Protein AF-A0A1T4W1S6-F1 (afdb_monomer)

Sequence (147 aa):
MEKFLGRIFGYGEGKFSELNTTLNERDRYEAALNEILRDFVSQLEKALNEFYGTKGTVSVFDWESKSKKRVPLIHIATDMDRWDTFAPNGKITLNVIFHFDSAEYIERIEAIYSESAINIVVGKYTCTSIEEFCYEVEKAVKDSLRL

Organism: NCBI:txid1121868

Foldseek 3Di:
DVVVVVVVPDPDPDPVVVVVVVVVVQQVVLVVLLVVVVVVQVVLQVLLCVVVVFDDWDWDQQLQVRDIDTDTQWHKDWPDNDSSQLGAQGKTKIWGWHHDPVDIDTFIKMWTHYPHDTWIGRPHDTDPDSVSVSVSVVVVVCVVVVD

Radius of gyration: 21.21 Å; Cα contacts (8 Å, |Δi|>4): 184; chains: 1; bounding box: 45×47×59 Å

Mean predicted aligned error: 9.76 Å

Nearest PDB structures (foldseek):
  3brn-assembly1_A  TM=5.726E-01  e=9.818E+00  Argas monolakensis
  3n1h-assembly1_A  TM=2.588E-01  e=5.378E+00  Solanum tuberosum
  4kop-assembly1_B  TM=2.621E-01  e=7.717E+00  Arabidopsis thaliana
  1l3a-assembly1_A  TM=2.658E-01  e=7.266E+00  Solanum tuberosum
  1l3a-assembly1_C  TM=2.562E-01  e=7.717E+00  Solanum tuberosum

pLDDT: mean 79.29, std 16.18, range [32.66, 96.12]

Secondary structure (DSSP, 8-state):
-HHHHTTT----SSHHHHHHHHHHHHHHHHHHHHHHHHHHHHHHHHHHHHHTT--SEEEEEETTTTEEEEEESEEEEESSS-STT--TT-EEEEEEEEE-SS-EEEEEEEEEEETTEEEEEETTEEESSHHHHHHHHHHHHHHHHT-

Solvent-accessible surface area (backbone atoms only — not comparable to full-atom values): 8561 Å² total; per-residue (Å²): 122,74,77,61,57,68,68,73,64,62,92,52,95,42,75,67,54,51,52,52,50,53,50,54,53,47,55,52,50,36,53,51,44,39,50,52,49,52,56,48,50,55,49,50,31,51,50,42,27,62,73,73,65,61,83,68,65,42,82,45,80,36,78,83,78,72,41,78,43,79,40,49,45,44,37,72,43,63,77,53,95,58,72,88,60,45,39,94,75,20,67,44,54,33,31,45,33,37,60,52,100,88,49,76,48,77,46,70,34,36,42,35,37,54,105,88,45,81,38,42,31,50,87,90,44,76,32,91,45,72,68,52,40,45,54,50,51,48,50,53,51,32,64,75,71,72,106

Structure (mmCIF, N/CA/C/O backbone):
data_AF-A0A1T4W1S6-F1
#
_entry.id   AF-A0A1T4W1S6-F1
#
loop_
_atom_site.group_PDB
_atom_site.id
_atom_site.type_symbol
_atom_site.label_atom_id
_atom_site.label_alt_id
_atom_site.label_comp_id
_atom_site.label_asym_id
_atom_site.label_entity_id
_atom_site.label_seq_id
_atom_site.pdbx_PDB_ins_code
_atom_site.Cartn_x
_atom_site.Cartn_y
_atom_site.Cartn_z
_atom_site.occupancy
_atom_site.B_iso_or_equiv
_atom_site.auth_seq_id
_atom_site.auth_comp_id
_atom_site.auth_asym_id
_atom_site.auth_atom_id
_atom_site.pdbx_PDB_model_num
ATOM 1 N N . MET A 1 1 ? 22.902 -33.052 -41.357 1.00 38.53 1 MET A N 1
ATOM 2 C CA . MET A 1 1 ? 21.784 -32.375 -40.664 1.00 38.53 1 MET A CA 1
ATOM 3 C C . MET A 1 1 ? 22.275 -31.254 -39.737 1.00 38.53 1 MET A C 1
ATOM 5 O O . MET A 1 1 ? 21.594 -30.249 -39.625 1.00 38.53 1 MET A O 1
ATOM 9 N N . GLU A 1 2 ? 23.496 -31.330 -39.190 1.00 35.81 2 GLU A N 1
ATOM 10 C CA . GLU A 1 2 ? 24.087 -30.276 -38.334 1.00 35.81 2 GLU A CA 1
ATOM 11 C C . GLU A 1 2 ? 24.484 -28.969 -39.058 1.00 35.81 2 GLU A C 1
ATOM 13 O O . GLU A 1 2 ? 24.530 -27.910 -38.444 1.00 35.81 2 GLU A O 1
ATOM 18 N N . LYS A 1 3 ? 24.701 -28.985 -40.382 1.00 37.44 3 LYS A N 1
ATOM 19 C CA . LYS A 1 3 ? 25.075 -27.776 -41.152 1.00 37.44 3 LYS A CA 1
ATOM 20 C C . LYS A 1 3 ? 23.915 -26.812 -41.452 1.00 37.44 3 LYS A C 1
ATOM 22 O O . LYS A 1 3 ? 24.165 -25.712 -41.934 1.00 37.44 3 LYS A O 1
ATOM 27 N N . PHE A 1 4 ? 22.664 -27.212 -41.208 1.00 37.00 4 PHE A N 1
ATOM 28 C CA . PHE A 1 4 ? 21.484 -26.391 -41.520 1.00 37.00 4 PHE A CA 1
ATOM 29 C C . PHE A 1 4 ? 21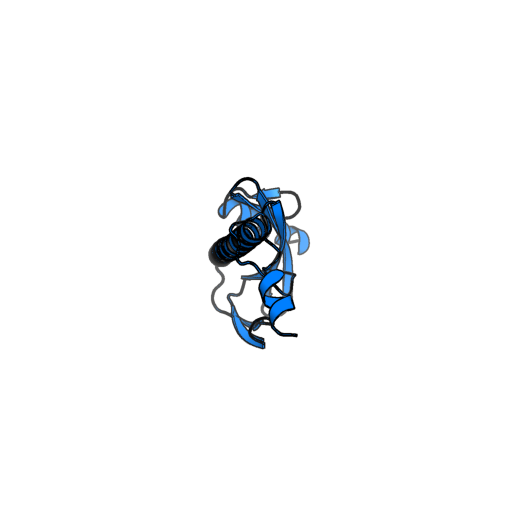.094 -25.471 -40.351 1.00 37.00 4 PHE A C 1
ATOM 31 O O . PHE A 1 4 ? 20.701 -24.331 -40.570 1.00 37.00 4 PHE A O 1
ATOM 38 N N . LEU A 1 5 ? 21.291 -25.920 -39.107 1.00 36.62 5 LEU A N 1
ATOM 39 C CA . LEU A 1 5 ? 20.968 -25.138 -37.907 1.00 36.62 5 LEU A CA 1
ATOM 40 C C . LEU A 1 5 ? 22.029 -24.074 -37.586 1.00 36.62 5 LEU A C 1
ATOM 42 O O . LEU A 1 5 ? 21.676 -22.963 -37.201 1.00 36.62 5 LEU A O 1
ATOM 46 N N . GLY A 1 6 ? 23.310 -24.347 -37.863 1.00 32.66 6 GLY A N 1
ATOM 47 C CA . GLY A 1 6 ? 24.394 -23.365 -37.698 1.00 32.66 6 GLY A CA 1
ATOM 48 C C . GLY A 1 6 ? 24.341 -22.169 -38.663 1.00 32.66 6 GLY A C 1
ATOM 49 O O . GLY A 1 6 ? 25.140 -21.250 -38.533 1.00 32.66 6 GLY A O 1
ATOM 50 N N . ARG A 1 7 ? 23.417 -22.171 -39.638 1.00 38.09 7 ARG A N 1
ATOM 51 C CA . ARG A 1 7 ? 23.246 -21.103 -40.640 1.00 38.09 7 ARG A CA 1
ATOM 52 C C . ARG A 1 7 ? 21.978 -20.261 -40.440 1.00 38.09 7 ARG A C 1
ATOM 54 O O . ARG A 1 7 ? 21.863 -19.219 -41.072 1.00 38.09 7 ARG A O 1
ATOM 61 N N . ILE A 1 8 ? 21.053 -20.700 -39.580 1.00 45.53 8 ILE A N 1
ATOM 62 C CA . ILE A 1 8 ? 19.827 -19.958 -39.224 1.00 45.53 8 ILE A CA 1
ATOM 63 C C . ILE A 1 8 ? 20.057 -19.111 -37.963 1.00 45.53 8 ILE A C 1
ATOM 65 O O . ILE A 1 8 ? 19.566 -17.992 -37.881 1.00 45.53 8 ILE A O 1
ATOM 69 N N . PHE A 1 9 ? 20.874 -19.596 -37.025 1.00 43.41 9 PHE A N 1
ATOM 70 C CA . PHE A 1 9 ? 21.245 -18.881 -35.800 1.00 43.41 9 PHE A CA 1
ATOM 71 C C . PHE A 1 9 ? 22.639 -18.269 -35.913 1.00 43.41 9 PHE A C 1
ATOM 73 O O . PHE A 1 9 ? 23.521 -18.516 -35.090 1.00 43.41 9 PHE A O 1
ATOM 80 N N . GLY A 1 10 ? 22.854 -17.473 -36.960 1.00 41.22 10 GLY A N 1
ATOM 81 C CA . GLY A 1 10 ? 23.947 -16.516 -36.920 1.00 41.22 10 GLY A CA 1
ATOM 82 C C . GLY A 1 10 ? 23.693 -15.586 -35.738 1.00 41.22 10 GLY A C 1
ATOM 83 O O . GLY A 1 10 ? 22.760 -14.789 -35.787 1.00 41.22 10 GLY A O 1
ATOM 84 N N . TYR A 1 11 ? 24.506 -15.696 -34.686 1.00 46.88 11 TYR A N 1
ATOM 85 C CA . TYR A 1 11 ? 24.716 -14.638 -33.696 1.00 46.88 11 TYR A CA 1
ATOM 86 C C . TYR A 1 11 ? 25.365 -13.442 -34.412 1.00 46.88 11 TYR A C 1
ATOM 88 O O . TYR A 1 11 ? 26.542 -13.146 -34.241 1.00 46.88 11 TYR A O 1
ATOM 96 N N . GLY A 1 12 ? 24.618 -12.836 -35.330 1.00 44.53 12 GLY A N 1
ATOM 97 C CA . GLY A 1 12 ? 24.970 -11.597 -35.987 1.00 44.53 12 GLY A CA 1
ATOM 98 C C . GLY A 1 12 ? 24.388 -10.461 -35.170 1.00 44.53 12 GLY A C 1
ATOM 99 O O . GLY A 1 12 ? 23.199 -10.479 -34.844 1.00 44.53 12 GLY A O 1
ATOM 100 N N . GLU A 1 13 ? 25.224 -9.478 -34.860 1.00 51.97 13 GLU A N 1
ATOM 101 C CA . GLU A 1 13 ? 24.775 -8.133 -34.516 1.00 51.97 13 GLU A CA 1
ATOM 102 C C . GLU A 1 13 ? 23.722 -7.706 -35.552 1.00 51.97 13 GLU A C 1
ATOM 104 O O . GLU A 1 13 ? 23.998 -7.592 -36.747 1.00 51.97 13 GLU A O 1
ATOM 109 N N . GLY A 1 14 ? 22.468 -7.600 -35.126 1.00 57.06 14 GLY A N 1
ATOM 110 C CA . GLY A 1 14 ? 21.343 -7.413 -36.029 1.00 57.06 14 GLY A CA 1
ATOM 111 C C . GLY A 1 14 ? 20.050 -7.16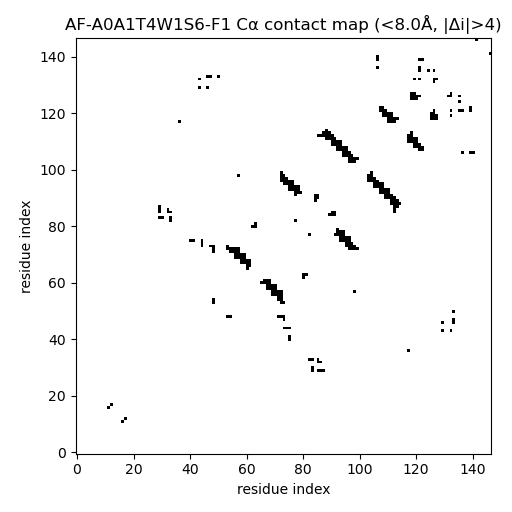6 -35.269 1.00 57.06 14 GLY A C 1
ATOM 112 O O . GLY A 1 14 ? 19.981 -7.374 -34.059 1.00 57.06 14 GLY A O 1
ATOM 113 N N . LYS A 1 15 ? 19.004 -6.764 -35.997 1.00 59.91 15 LYS A N 1
ATOM 114 C CA . LYS A 1 15 ? 17.709 -6.300 -35.459 1.00 59.91 15 LYS A CA 1
ATOM 115 C C . LYS A 1 15 ? 17.080 -7.213 -34.396 1.00 59.91 15 LYS A C 1
ATOM 117 O O . LYS A 1 15 ? 16.365 -6.734 -33.529 1.00 59.91 15 LYS A O 1
ATOM 122 N N . PHE A 1 16 ? 17.335 -8.524 -34.439 1.00 63.97 16 PHE A N 1
ATOM 123 C CA . PHE A 1 16 ? 16.863 -9.463 -33.414 1.00 63.97 16 PHE A CA 1
ATOM 124 C C . PHE A 1 16 ? 17.653 -9.361 -32.098 1.00 63.97 16 PHE A C 1
ATOM 126 O O . PHE A 1 16 ? 17.062 -9.410 -31.025 1.00 63.97 16 PHE A O 1
ATOM 133 N N . SER A 1 17 ? 18.975 -9.177 -32.170 1.00 65.00 17 SER A N 1
ATOM 134 C CA . SER A 1 17 ? 19.805 -8.892 -30.994 1.00 65.00 17 SER A CA 1
ATOM 135 C C . SER A 1 17 ? 19.436 -7.544 -30.376 1.00 65.00 17 SER A C 1
ATOM 137 O O . SER A 1 17 ? 19.374 -7.447 -29.158 1.00 65.00 17 SER A O 1
ATOM 139 N N . GLU A 1 18 ? 19.140 -6.530 -31.197 1.00 68.25 18 GLU A N 1
ATOM 140 C CA . GLU A 1 18 ? 18.644 -5.225 -30.732 1.00 68.25 18 GLU A CA 1
ATOM 141 C C . GLU A 1 18 ? 17.300 -5.368 -30.004 1.00 68.25 18 GLU A C 1
ATOM 143 O O . GLU A 1 18 ? 17.166 -4.900 -28.879 1.00 68.25 18 GLU A O 1
ATOM 148 N N . LEU A 1 19 ? 16.342 -6.106 -30.585 1.00 66.31 19 LEU A N 1
ATOM 149 C CA . LEU A 1 19 ? 15.061 -6.416 -29.937 1.00 66.31 19 LEU A CA 1
ATOM 150 C C . LEU A 1 19 ? 15.243 -7.151 -28.602 1.00 66.31 19 LEU A C 1
ATOM 152 O O . LEU A 1 19 ? 14.551 -6.841 -27.636 1.00 66.31 19 LEU A O 1
ATOM 156 N N . ASN A 1 20 ? 16.176 -8.103 -28.529 1.00 68.50 20 ASN A N 1
ATOM 157 C CA . ASN A 1 20 ? 16.453 -8.835 -27.296 1.00 68.50 20 ASN A CA 1
ATOM 158 C C . ASN A 1 20 ? 17.103 -7.939 -26.228 1.00 68.50 20 ASN A C 1
ATOM 160 O O . ASN A 1 20 ? 16.785 -8.057 -25.047 1.00 68.50 20 ASN A O 1
ATOM 164 N N . THR A 1 21 ? 17.987 -7.017 -26.618 1.00 71.81 21 THR A N 1
ATOM 165 C CA . THR A 1 21 ? 18.547 -6.011 -25.704 1.00 71.81 21 THR A CA 1
ATOM 166 C C . THR A 1 21 ? 17.450 -5.089 -25.176 1.00 71.81 21 THR A C 1
ATOM 168 O O . THR A 1 21 ? 17.334 -4.942 -23.963 1.00 71.81 21 THR A O 1
ATOM 171 N N . THR A 1 22 ? 16.582 -4.563 -26.047 1.00 71.06 22 THR A N 1
ATOM 172 C CA . THR A 1 22 ? 15.457 -3.702 -25.645 1.00 71.06 22 THR A CA 1
ATOM 173 C C . THR A 1 22 ? 14.470 -4.419 -24.720 1.00 71.06 22 THR A C 1
ATOM 175 O O . THR A 1 22 ? 13.988 -3.818 -23.763 1.00 71.06 22 THR A O 1
ATOM 178 N N . LEU A 1 23 ? 14.181 -5.704 -24.963 1.00 72.81 23 LEU A N 1
ATOM 179 C CA . LEU A 1 23 ? 13.351 -6.514 -24.062 1.00 72.81 23 LEU A CA 1
ATOM 180 C C . LEU A 1 23 ? 13.999 -6.657 -22.679 1.00 72.81 23 LEU A C 1
ATOM 182 O O . LEU A 1 23 ? 13.361 -6.358 -21.677 1.00 72.81 23 LEU A O 1
ATOM 186 N N . ASN A 1 24 ? 15.284 -7.018 -22.618 1.00 72.88 24 ASN A N 1
ATOM 187 C CA . ASN A 1 24 ? 15.999 -7.137 -21.344 1.00 72.88 24 ASN A CA 1
ATOM 188 C C . ASN A 1 24 ? 16.101 -5.799 -20.590 1.00 72.88 24 ASN A C 1
ATOM 190 O O . ASN A 1 24 ? 16.054 -5.775 -19.361 1.00 72.88 24 ASN A O 1
ATOM 194 N N . GLU A 1 25 ? 16.279 -4.684 -21.301 1.00 76.88 25 GLU A N 1
ATOM 195 C CA . GLU A 1 25 ? 16.293 -3.339 -20.712 1.00 76.88 25 GLU A CA 1
ATOM 196 C C . GLU A 1 25 ? 14.929 -2.967 -20.131 1.00 76.88 25 GLU A C 1
ATOM 198 O O . GLU A 1 25 ? 14.862 -2.433 -19.022 1.00 76.88 25 GLU A O 1
ATOM 203 N N . ARG A 1 26 ? 13.847 -3.304 -20.840 1.00 72.81 26 ARG A N 1
ATOM 204 C CA . ARG A 1 26 ? 12.478 -3.116 -20.360 1.00 72.81 26 ARG A CA 1
ATOM 205 C C . ARG A 1 26 ? 12.204 -3.944 -19.105 1.00 72.81 26 ARG A C 1
ATOM 207 O O . ARG A 1 26 ? 11.735 -3.375 -18.126 1.00 72.81 26 ARG A O 1
ATOM 214 N N . ASP A 1 27 ? 12.550 -5.229 -19.101 1.00 75.06 27 ASP A N 1
ATOM 215 C CA . ASP A 1 27 ? 12.330 -6.114 -17.948 1.00 75.06 27 ASP A CA 1
ATOM 216 C C . ASP A 1 27 ? 13.089 -5.617 -16.706 1.00 75.06 27 ASP A C 1
ATOM 218 O O . ASP A 1 27 ? 12.557 -5.602 -15.595 1.00 75.06 27 ASP A O 1
ATOM 222 N N . ARG A 1 28 ? 14.331 -5.143 -16.887 1.00 75.50 28 ARG A N 1
ATOM 223 C CA . ARG A 1 28 ? 15.118 -4.528 -15.803 1.00 75.50 28 ARG A CA 1
ATOM 224 C C . ARG A 1 28 ? 14.481 -3.243 -15.284 1.00 75.50 28 ARG A C 1
ATOM 226 O O . ARG A 1 28 ? 14.495 -3.005 -14.080 1.00 75.50 28 ARG A O 1
ATOM 233 N N . TYR A 1 29 ? 13.952 -2.415 -16.180 1.00 75.94 29 TYR A N 1
ATOM 234 C CA . TYR A 1 29 ? 13.281 -1.174 -15.808 1.00 75.94 29 TYR A CA 1
ATOM 235 C C . TYR A 1 29 ? 11.970 -1.438 -15.053 1.00 75.94 29 TYR A C 1
ATOM 237 O O . TYR A 1 29 ? 11.724 -0.808 -14.028 1.00 75.94 29 TYR A O 1
ATOM 245 N N . GLU A 1 30 ? 11.168 -2.410 -15.494 1.00 75.38 30 GLU A N 1
ATOM 246 C CA . GLU A 1 30 ? 9.945 -2.839 -14.800 1.00 75.38 30 GLU A CA 1
ATOM 247 C C . GLU A 1 30 ? 10.254 -3.408 -13.404 1.00 75.38 30 GLU A C 1
ATOM 249 O O . GLU A 1 30 ? 9.597 -3.043 -12.429 1.00 75.38 30 GLU A O 1
ATOM 254 N N . ALA A 1 31 ? 11.303 -4.229 -13.265 1.00 77.50 31 ALA A N 1
ATOM 255 C CA . ALA A 1 31 ? 11.749 -4.720 -11.959 1.00 77.50 31 ALA A CA 1
ATOM 256 C C . ALA A 1 31 ? 12.149 -3.574 -11.010 1.00 77.50 31 ALA A C 1
ATOM 258 O O . ALA A 1 31 ? 11.728 -3.562 -9.853 1.00 77.50 31 ALA A O 1
ATOM 259 N N . ALA A 1 32 ? 12.892 -2.581 -11.507 1.00 79.50 32 ALA A N 1
ATOM 260 C CA . ALA A 1 32 ? 13.286 -1.416 -10.715 1.00 79.50 32 ALA A CA 1
ATOM 261 C C . ALA A 1 32 ? 12.077 -0.560 -10.290 1.00 79.50 32 ALA A C 1
ATOM 263 O O . ALA A 1 32 ? 12.016 -0.095 -9.154 1.00 79.50 32 ALA A O 1
ATOM 264 N N . LEU A 1 33 ? 11.087 -0.376 -11.171 1.00 78.88 33 LEU A N 1
ATOM 265 C CA . LEU A 1 33 ? 9.847 0.330 -10.829 1.00 78.88 33 LEU A CA 1
ATOM 266 C C . LEU A 1 33 ? 9.043 -0.396 -9.747 1.00 78.88 33 LEU A C 1
ATOM 268 O O . LEU A 1 33 ? 8.505 0.255 -8.850 1.00 78.88 33 LEU A O 1
ATOM 272 N N . ASN A 1 34 ? 8.995 -1.727 -9.796 1.00 79.19 34 ASN A N 1
ATOM 273 C CA . ASN A 1 34 ? 8.347 -2.531 -8.763 1.00 79.19 34 ASN A CA 1
ATOM 274 C C . ASN A 1 34 ? 9.034 -2.389 -7.401 1.00 79.19 34 ASN A C 1
ATOM 276 O O . ASN A 1 34 ? 8.347 -2.284 -6.386 1.00 79.19 34 ASN A O 1
ATOM 280 N N . GLU A 1 35 ? 10.368 -2.354 -7.361 1.00 83.25 35 GLU A N 1
ATOM 281 C CA . GLU A 1 35 ? 11.117 -2.094 -6.124 1.00 83.25 35 GLU A CA 1
ATOM 282 C C . GLU A 1 35 ? 10.809 -0.699 -5.564 1.00 83.25 35 GLU A C 1
ATOM 284 O O . GLU A 1 35 ? 10.452 -0.579 -4.393 1.00 83.25 35 GLU A O 1
ATOM 289 N N . ILE A 1 36 ? 10.831 0.337 -6.411 1.00 84.00 36 ILE A N 1
ATOM 290 C CA . ILE A 1 36 ? 10.498 1.714 -6.007 1.00 84.00 36 ILE A CA 1
ATOM 291 C C . ILE A 1 36 ? 9.075 1.792 -5.442 1.00 84.00 36 ILE A C 1
ATOM 293 O O . ILE A 1 36 ? 8.849 2.428 -4.411 1.00 84.00 36 ILE A O 1
ATOM 297 N N . LEU A 1 37 ? 8.108 1.143 -6.094 1.00 84.00 37 LEU A N 1
ATOM 298 C CA . LEU A 1 37 ? 6.732 1.123 -5.613 1.00 84.00 37 LEU A CA 1
ATOM 299 C C . LEU A 1 37 ? 6.613 0.388 -4.271 1.00 84.00 37 LEU A C 1
ATOM 301 O O . LEU A 1 37 ? 5.927 0.887 -3.382 1.00 84.00 37 LEU A O 1
ATOM 305 N N . ARG A 1 38 ? 7.278 -0.760 -4.094 1.00 85.69 38 ARG A N 1
ATOM 306 C CA . ARG A 1 38 ? 7.275 -1.508 -2.822 1.00 85.69 38 ARG A CA 1
ATOM 307 C C . ARG A 1 38 ? 7.844 -0.670 -1.678 1.00 85.69 38 ARG A C 1
ATOM 309 O O . ARG A 1 38 ? 7.225 -0.594 -0.615 1.00 85.69 38 ARG A O 1
ATOM 316 N N . ASP A 1 39 ? 8.965 0.007 -1.911 1.00 88.06 39 ASP A N 1
ATOM 317 C CA . ASP A 1 39 ? 9.583 0.903 -0.929 1.00 88.06 39 ASP A CA 1
ATOM 318 C C . ASP A 1 39 ? 8.679 2.093 -0.598 1.00 88.06 39 ASP A C 1
ATOM 320 O O . ASP A 1 39 ? 8.563 2.499 0.562 1.00 88.06 39 ASP A O 1
ATOM 324 N N . PHE A 1 40 ? 8.008 2.652 -1.605 1.00 87.62 40 PHE A N 1
ATOM 325 C CA . PHE A 1 40 ? 7.064 3.744 -1.407 1.00 87.62 40 PHE A CA 1
ATOM 326 C C . PHE A 1 40 ? 5.831 3.293 -0.615 1.00 87.62 40 PHE A C 1
ATOM 328 O O . PHE A 1 40 ? 5.456 3.941 0.360 1.00 87.62 40 PHE A O 1
ATOM 335 N N . VAL A 1 41 ? 5.252 2.136 -0.945 1.00 90.25 41 VAL A N 1
ATOM 336 C CA . VAL A 1 41 ? 4.135 1.539 -0.198 1.00 90.25 41 VAL A CA 1
ATOM 337 C C . VAL A 1 41 ? 4.526 1.257 1.252 1.00 90.25 41 VAL A C 1
ATOM 339 O O . VAL A 1 41 ? 3.757 1.571 2.160 1.00 90.25 41 VAL A O 1
ATOM 342 N N . SER A 1 42 ? 5.741 0.758 1.499 1.00 91.25 42 SER A N 1
ATOM 343 C CA . SER A 1 42 ? 6.247 0.570 2.863 1.00 91.25 42 SER A CA 1
ATOM 344 C C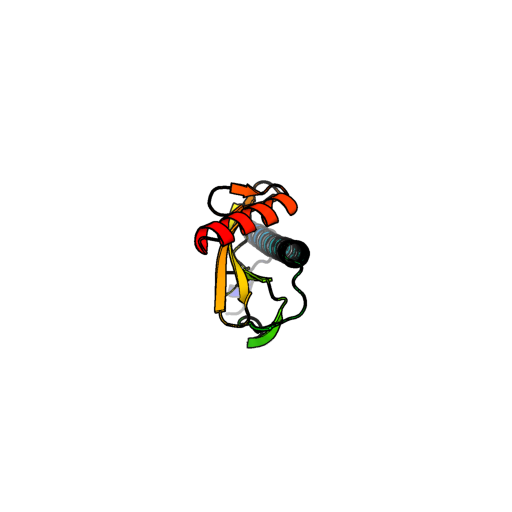 . SER A 1 42 ? 6.328 1.885 3.649 1.00 91.25 42 SER A C 1
ATOM 346 O O . SER A 1 42 ? 6.114 1.881 4.864 1.00 91.25 42 SER A O 1
ATOM 348 N N . GLN A 1 43 ? 6.640 3.007 2.993 1.00 91.75 43 GLN A N 1
ATOM 349 C CA . GLN A 1 43 ? 6.653 4.326 3.633 1.00 91.75 43 GLN A CA 1
ATOM 350 C C . GLN A 1 43 ? 5.238 4.816 3.951 1.00 91.75 43 GLN A C 1
ATOM 352 O O . GLN A 1 43 ? 5.007 5.305 5.056 1.00 91.75 43 GLN A O 1
ATOM 357 N N . LEU A 1 44 ? 4.293 4.638 3.022 1.00 92.94 44 LEU A N 1
ATOM 358 C CA . LEU A 1 44 ? 2.879 4.965 3.231 1.00 92.94 44 LEU A CA 1
ATOM 359 C C . LEU A 1 44 ? 2.284 4.168 4.397 1.00 92.94 44 LEU A C 1
ATOM 361 O O . LEU A 1 44 ? 1.622 4.733 5.263 1.00 92.94 44 LEU A O 1
ATOM 365 N N . GLU A 1 45 ? 2.565 2.866 4.454 1.00 94.62 45 GLU A N 1
ATOM 366 C CA . GLU A 1 45 ? 2.119 1.987 5.534 1.00 94.62 45 GLU A CA 1
ATOM 367 C C . GLU A 1 45 ? 2.652 2.452 6.891 1.00 94.62 45 GLU A C 1
ATOM 369 O O . GLU A 1 45 ? 1.893 2.594 7.855 1.00 94.62 45 GLU A O 1
ATOM 374 N N . LYS A 1 46 ? 3.954 2.741 6.971 1.00 94.75 46 LYS A N 1
ATOM 375 C CA . LYS A 1 46 ? 4.564 3.264 8.194 1.00 94.75 46 LYS A CA 1
ATOM 376 C C . LYS A 1 46 ? 3.904 4.578 8.622 1.00 94.75 46 LYS A C 1
ATOM 378 O O . LYS A 1 46 ? 3.527 4.707 9.785 1.00 94.75 46 LYS A O 1
ATOM 383 N N . ALA A 1 47 ? 3.729 5.512 7.689 1.00 93.94 47 ALA A N 1
ATOM 384 C CA . ALA A 1 47 ? 3.124 6.808 7.966 1.00 93.94 47 ALA A CA 1
ATOM 385 C C . ALA A 1 47 ? 1.666 6.693 8.431 1.00 93.94 47 ALA A C 1
ATOM 387 O O . ALA A 1 47 ? 1.281 7.387 9.367 1.00 93.94 47 ALA A O 1
ATOM 388 N N . LEU A 1 48 ? 0.871 5.785 7.853 1.00 96.00 48 LEU A N 1
ATOM 389 C CA . LEU A 1 48 ? -0.495 5.522 8.316 1.00 96.00 48 LEU A CA 1
ATOM 390 C C . LEU A 1 48 ? -0.514 4.993 9.750 1.00 96.00 48 LEU A C 1
ATOM 392 O O . LEU A 1 48 ? -1.289 5.474 10.572 1.00 96.00 48 LEU A O 1
ATOM 396 N N . ASN A 1 49 ? 0.341 4.024 10.080 1.00 95.94 49 ASN A N 1
ATOM 397 C CA . ASN A 1 49 ? 0.380 3.490 11.442 1.00 95.94 49 ASN A CA 1
ATOM 398 C C . ASN A 1 49 ? 0.822 4.555 12.461 1.00 95.94 49 ASN A C 1
ATOM 400 O O . ASN A 1 49 ? 0.264 4.626 13.556 1.00 95.94 49 ASN A O 1
ATOM 404 N N . GLU A 1 50 ? 1.772 5.420 12.094 1.00 96.12 50 GLU A N 1
ATOM 405 C CA . GLU A 1 50 ? 2.157 6.576 12.913 1.00 96.12 50 GLU A CA 1
ATOM 406 C C . GLU A 1 50 ? 0.999 7.576 13.066 1.00 96.12 50 GLU A C 1
ATOM 408 O O . GLU A 1 50 ? 0.706 7.995 14.186 1.00 96.12 50 GLU A O 1
ATOM 413 N N . PHE A 1 51 ? 0.300 7.896 11.973 1.00 95.00 51 PHE A N 1
ATOM 414 C CA . PHE A 1 51 ? -0.829 8.829 11.942 1.00 95.00 51 PHE A CA 1
ATOM 415 C C . PHE A 1 51 ? -1.997 8.370 12.827 1.00 95.00 51 PHE A C 1
ATOM 417 O O . PHE A 1 51 ? -2.517 9.149 13.623 1.00 95.00 51 PHE A O 1
ATOM 424 N N . TYR A 1 52 ? -2.370 7.090 12.754 1.00 92.88 52 TYR A N 1
ATOM 425 C CA . TYR A 1 52 ? -3.424 6.505 13.591 1.00 92.88 52 TYR A CA 1
ATOM 426 C C . TYR A 1 52 ? -2.946 6.097 1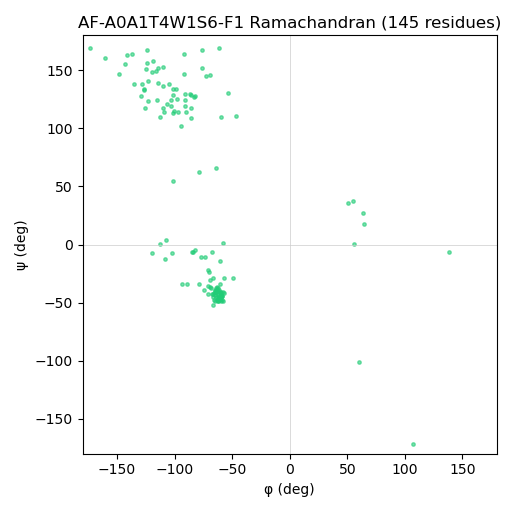4.995 1.00 92.88 52 TYR A C 1
ATOM 428 O O . TYR A 1 52 ? -3.749 5.649 15.816 1.00 92.88 52 TYR A O 1
ATOM 436 N N . GLY A 1 53 ? -1.648 6.217 15.289 1.00 92.75 53 GLY A N 1
ATOM 437 C CA . GLY A 1 53 ? -1.068 5.823 16.573 1.00 92.75 53 GLY A CA 1
ATOM 438 C C . GLY A 1 53 ? -1.180 4.324 16.875 1.00 92.75 53 GLY A C 1
ATOM 439 O O . GLY A 1 53 ? -1.219 3.932 18.048 1.00 92.75 53 GLY A O 1
ATOM 440 N N . THR A 1 54 ? -1.248 3.476 15.848 1.00 91.81 54 THR A N 1
ATOM 441 C CA . THR A 1 54 ? -1.376 2.025 16.012 1.00 91.81 54 THR A CA 1
ATOM 442 C C . THR A 1 54 ? -0.063 1.418 16.510 1.00 91.81 54 THR A C 1
ATOM 444 O O . THR A 1 54 ? 1.042 1.852 16.178 1.00 91.81 54 THR A O 1
ATOM 447 N N . LYS A 1 55 ? -0.167 0.386 17.354 1.00 88.44 55 LYS A N 1
ATOM 448 C CA . LYS A 1 55 ? 0.989 -0.349 17.883 1.00 88.44 55 LYS A CA 1
ATOM 449 C C . LYS A 1 55 ? 0.735 -1.845 17.819 1.00 88.44 55 LYS A C 1
ATOM 451 O O . LYS A 1 55 ? -0.332 -2.311 18.201 1.00 88.44 55 LYS A O 1
ATOM 456 N N . GLY A 1 56 ? 1.756 -2.596 17.419 1.00 89.75 56 GLY A N 1
ATOM 457 C CA . GLY A 1 56 ? 1.705 -4.054 17.348 1.00 89.75 56 GLY A CA 1
ATOM 458 C C . GLY A 1 56 ? 1.630 -4.576 15.919 1.00 89.75 56 GLY A C 1
ATOM 459 O O . GLY A 1 56 ? 1.840 -3.846 14.955 1.00 89.75 56 GLY A O 1
ATOM 460 N N . THR A 1 57 ? 1.401 -5.880 15.802 1.00 93.44 57 THR A N 1
ATOM 461 C CA . THR A 1 57 ? 1.340 -6.584 14.520 1.00 93.44 57 THR A CA 1
ATOM 462 C C . THR A 1 57 ? 0.274 -7.674 14.555 1.00 93.44 57 THR A C 1
ATOM 464 O O . THR A 1 57 ? -0.031 -8.227 15.618 1.00 93.44 57 THR A O 1
ATOM 467 N N . VAL A 1 58 ? -0.244 -8.029 13.386 1.00 93.00 58 VAL A N 1
ATOM 468 C CA . VAL A 1 58 ? -1.159 -9.151 13.155 1.00 93.00 58 VAL A CA 1
ATOM 469 C C . VAL A 1 58 ? -0.522 -10.151 12.199 1.00 93.00 58 VAL A C 1
ATOM 471 O O . VAL A 1 58 ? 0.429 -9.836 11.488 1.00 93.00 58 VAL A O 1
ATOM 474 N N . SER A 1 59 ? -0.994 -11.394 12.229 1.00 92.31 59 SER A N 1
ATOM 475 C CA . SER A 1 59 ? -0.489 -12.448 11.347 1.00 92.31 59 SER A CA 1
ATOM 476 C C . SER A 1 59 ? -1.410 -12.592 10.138 1.00 92.31 59 SER A C 1
ATOM 478 O O . SER A 1 59 ? -2.535 -13.056 10.302 1.00 92.31 59 SER A O 1
ATOM 480 N N . VAL A 1 60 ? -0.917 -12.271 8.943 1.00 89.00 60 VAL A N 1
ATOM 481 C CA . VAL A 1 60 ? -1.643 -12.430 7.671 1.00 89.00 60 VAL A CA 1
ATOM 482 C C . VAL A 1 60 ? -1.017 -13.542 6.832 1.00 89.00 60 VAL A C 1
ATOM 484 O O . VAL A 1 60 ? 0.169 -13.851 6.977 1.00 89.00 60 VAL A O 1
ATOM 487 N N . PHE A 1 61 ? -1.814 -14.184 5.977 1.00 84.19 61 PHE A N 1
ATOM 488 C CA . PHE A 1 61 ? -1.295 -15.160 5.022 1.00 84.19 61 PHE A CA 1
ATOM 489 C C . PHE A 1 61 ? -0.761 -14.439 3.787 1.00 84.19 61 PHE A C 1
ATOM 491 O O . PHE A 1 61 ? -1.459 -13.633 3.180 1.00 84.19 61 PHE A O 1
ATOM 498 N N . ASP A 1 62 ? 0.480 -14.734 3.432 1.00 82.44 62 ASP A N 1
ATOM 499 C CA . ASP A 1 62 ? 1.163 -14.167 2.285 1.00 82.44 62 ASP A CA 1
ATOM 500 C C . ASP A 1 62 ? 1.162 -15.171 1.137 1.00 82.44 62 ASP A C 1
ATOM 502 O O . ASP A 1 62 ? 1.787 -16.231 1.220 1.00 82.44 62 ASP A O 1
ATOM 506 N N . TRP A 1 63 ? 0.441 -14.845 0.067 1.00 74.00 63 TRP A N 1
ATOM 507 C CA . TRP A 1 63 ? 0.280 -15.739 -1.078 1.00 74.00 63 TRP A CA 1
ATOM 508 C C . TRP A 1 63 ? 1.571 -15.916 -1.882 1.00 74.00 63 TRP A C 1
ATOM 510 O O . TRP A 1 63 ? 1.808 -17.008 -2.400 1.00 74.00 63 TRP A O 1
ATOM 520 N N . GLU A 1 64 ? 2.432 -14.895 -1.919 1.00 72.44 64 GLU A N 1
ATOM 521 C CA . GLU A 1 64 ? 3.722 -14.933 -2.617 1.00 72.44 64 GLU A CA 1
ATOM 522 C C . GLU A 1 64 ? 4.678 -15.937 -1.952 1.00 72.44 64 GLU A C 1
ATOM 524 O O . GLU A 1 64 ? 5.169 -16.862 -2.603 1.00 72.44 64 GLU A O 1
ATOM 529 N N . SER A 1 65 ? 4.871 -15.835 -0.631 1.00 80.62 65 SER A N 1
ATOM 530 C CA . SER A 1 65 ? 5.718 -16.775 0.123 1.00 80.62 65 SER A CA 1
ATOM 531 C C . SER A 1 65 ? 5.010 -18.064 0.561 1.00 80.62 65 SER A C 1
ATOM 533 O O . SER A 1 65 ? 5.656 -18.961 1.110 1.00 80.62 65 SER A O 1
ATOM 535 N N . LYS A 1 66 ? 3.690 -18.175 0.348 1.00 83.06 66 LYS A N 1
ATOM 536 C CA . LYS A 1 66 ? 2.822 -19.257 0.859 1.00 83.06 66 LYS A CA 1
ATOM 537 C C . LYS A 1 66 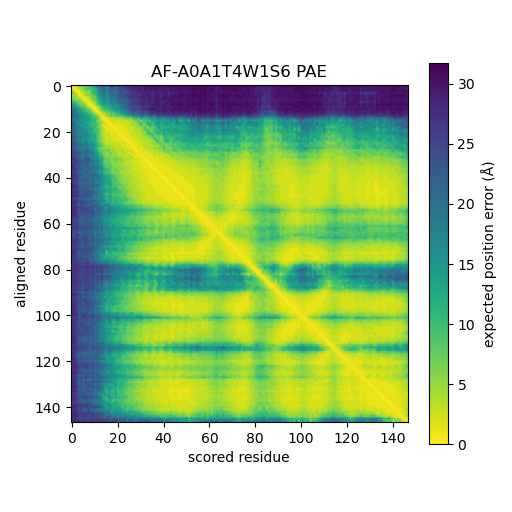? 2.987 -19.489 2.365 1.00 83.06 66 LYS A C 1
ATOM 539 O O . LYS A 1 66 ? 2.934 -20.626 2.841 1.00 83.06 66 LYS A O 1
ATOM 544 N N . SER A 1 67 ? 3.215 -18.418 3.119 1.00 90.25 67 SER A N 1
ATOM 545 C CA . SER A 1 67 ? 3.542 -18.480 4.543 1.00 90.25 67 SER A CA 1
ATOM 546 C C . SER A 1 67 ? 2.792 -17.414 5.339 1.00 90.25 67 SER A C 1
ATOM 548 O O . SER A 1 67 ? 2.220 -16.484 4.778 1.00 90.25 67 SER A O 1
ATOM 550 N N . LYS A 1 68 ? 2.740 -17.553 6.668 1.00 91.31 68 LYS A N 1
ATOM 551 C CA . LYS A 1 68 ? 2.196 -16.492 7.527 1.00 91.31 68 LYS A CA 1
ATOM 552 C C . LYS A 1 68 ? 3.280 -15.449 7.774 1.00 91.31 68 LYS A C 1
ATOM 554 O O . LYS A 1 68 ? 4.348 -15.801 8.271 1.00 91.31 68 LYS A O 1
ATOM 559 N N . LYS A 1 69 ? 2.970 -14.178 7.523 1.00 91.12 69 LYS A N 1
ATOM 560 C CA . LYS A 1 69 ? 3.834 -13.037 7.850 1.00 91.12 69 LYS A CA 1
ATOM 561 C C . LYS A 1 69 ? 3.188 -12.148 8.910 1.00 91.12 69 LYS A C 1
ATOM 563 O O . LYS A 1 69 ? 1.966 -12.104 9.042 1.00 91.12 69 LYS A O 1
ATOM 568 N N . ARG A 1 70 ? 4.020 -11.460 9.692 1.00 92.81 70 ARG A N 1
ATOM 569 C CA . ARG A 1 70 ? 3.574 -10.439 10.647 1.00 92.81 70 ARG A CA 1
ATOM 570 C C . ARG A 1 70 ? 3.576 -9.088 9.944 1.00 92.81 70 ARG A C 1
ATOM 572 O O . ARG A 1 70 ? 4.614 -8.695 9.426 1.00 92.81 70 ARG A O 1
ATOM 579 N N . VAL A 1 71 ? 2.441 -8.404 9.950 1.00 92.62 71 VAL A N 1
ATOM 580 C CA . VAL A 1 71 ? 2.263 -7.058 9.381 1.00 92.62 71 VAL A CA 1
ATOM 581 C C . VAL A 1 71 ? 1.731 -6.115 10.457 1.00 92.62 71 VAL A C 1
ATOM 583 O O . VAL A 1 71 ? 1.175 -6.597 11.450 1.00 92.62 71 VAL A O 1
ATOM 586 N N . PRO A 1 72 ? 1.930 -4.796 10.336 1.00 94.38 72 PRO A N 1
ATOM 587 C CA . PRO A 1 72 ? 1.289 -3.833 11.227 1.00 94.38 72 PRO A CA 1
ATOM 588 C C . PRO A 1 72 ? -0.245 -3.876 11.129 1.00 94.38 72 PRO A C 1
ATOM 590 O O . PRO A 1 72 ? -0.816 -4.543 10.269 1.00 94.38 72 PRO A O 1
ATOM 593 N N . LEU A 1 73 ? -0.920 -3.191 12.056 1.00 94.19 73 LEU A N 1
ATOM 594 C CA . LEU A 1 73 ? -2.388 -3.184 12.135 1.00 94.19 73 LEU A CA 1
ATOM 595 C C . LEU A 1 73 ? -3.050 -2.496 10.936 1.00 94.19 73 LEU A C 1
ATOM 597 O O . LEU A 1 73 ? -4.169 -2.853 10.582 1.00 94.19 73 LEU A O 1
ATOM 601 N N . ILE A 1 74 ? -2.364 -1.535 10.319 1.00 95.50 74 ILE A N 1
ATOM 602 C CA . ILE A 1 74 ? -2.746 -0.979 9.023 1.00 95.50 74 ILE A CA 1
ATOM 603 C C . ILE A 1 74 ? -1.712 -1.474 8.020 1.00 95.50 74 ILE A C 1
ATOM 605 O O . ILE A 1 74 ? -0.543 -1.124 8.149 1.00 95.50 74 ILE A O 1
ATOM 609 N N . HIS A 1 75 ? -2.117 -2.302 7.064 1.00 94.00 75 HIS A N 1
ATOM 610 C CA . HIS A 1 75 ? -1.229 -2.911 6.071 1.00 94.00 75 HIS A CA 1
ATOM 611 C C . HIS A 1 75 ? -1.694 -2.561 4.659 1.00 94.00 75 HIS A C 1
ATOM 613 O O . HIS A 1 75 ? -2.893 -2.551 4.395 1.00 94.00 75 HIS A O 1
ATOM 619 N N . ILE A 1 76 ? -0.766 -2.297 3.741 1.00 92.06 76 ILE A N 1
ATOM 620 C CA . ILE A 1 76 ? -1.084 -2.063 2.332 1.00 92.06 76 ILE A CA 1
ATOM 621 C C . ILE A 1 76 ? -0.652 -3.277 1.507 1.00 92.06 76 ILE A C 1
ATOM 623 O O . ILE A 1 76 ? 0.526 -3.632 1.461 1.00 92.06 76 ILE A O 1
ATOM 627 N N . ALA A 1 77 ? -1.609 -3.892 0.814 1.00 88.38 77 ALA A N 1
ATOM 628 C CA . ALA A 1 77 ? -1.375 -5.036 -0.065 1.00 88.38 77 ALA A CA 1
ATOM 629 C C . ALA A 1 77 ? -1.889 -4.762 -1.482 1.00 88.38 77 ALA A C 1
ATOM 631 O O . ALA A 1 77 ? -2.855 -4.026 -1.671 1.00 88.38 77 ALA A O 1
ATOM 632 N N . THR A 1 78 ? -1.278 -5.376 -2.493 1.00 82.12 78 THR A N 1
ATOM 633 C CA . THR A 1 78 ? -1.816 -5.355 -3.860 1.00 82.12 78 THR A CA 1
ATOM 634 C C . THR A 1 78 ? -3.090 -6.189 -3.939 1.00 82.12 78 THR A C 1
ATOM 636 O O . THR A 1 78 ? -3.216 -7.206 -3.258 1.00 82.12 78 THR A O 1
ATOM 639 N N . ASP A 1 79 ? -4.046 -5.777 -4.775 1.00 69.88 79 ASP A N 1
ATOM 640 C CA . ASP A 1 79 ? -5.208 -6.621 -5.112 1.00 69.88 79 ASP A CA 1
ATOM 641 C C . ASP A 1 79 ? -4.811 -7.823 -5.989 1.00 69.88 79 ASP A C 1
ATOM 643 O O . ASP A 1 79 ? -5.483 -8.853 -5.983 1.00 69.88 79 ASP A O 1
ATOM 647 N N . MET A 1 80 ? -3.685 -7.691 -6.695 1.00 65.06 80 MET A N 1
ATOM 648 C CA . MET A 1 80 ? -3.167 -8.685 -7.620 1.00 65.06 80 MET A CA 1
ATOM 649 C C . MET A 1 80 ? -2.203 -9.649 -6.932 1.00 65.06 80 MET A C 1
ATOM 651 O O . MET A 1 80 ? -1.404 -9.248 -6.083 1.00 65.06 80 MET A O 1
ATOM 655 N N . ASP A 1 81 ? -2.205 -10.902 -7.398 1.00 58.12 81 ASP A N 1
ATOM 656 C CA . ASP A 1 81 ? -1.290 -11.964 -6.955 1.00 58.1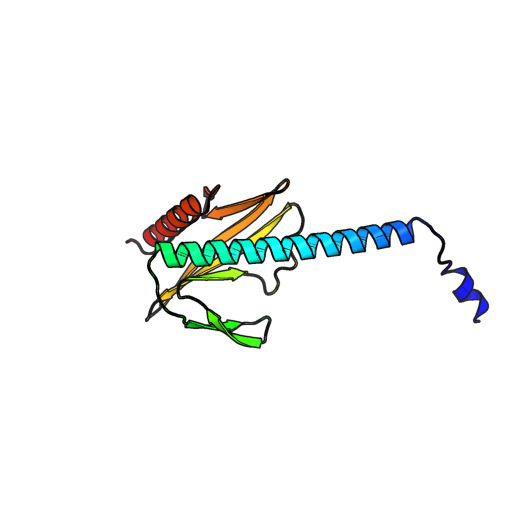2 81 ASP A CA 1
ATOM 657 C C . ASP A 1 81 ? 0.198 -11.635 -7.202 1.00 58.12 81 ASP A C 1
ATOM 659 O O . ASP A 1 81 ? 1.070 -12.324 -6.668 1.00 58.12 81 ASP A O 1
ATOM 663 N N . ARG A 1 82 ? 0.508 -10.617 -8.027 1.00 58.62 82 ARG A N 1
ATOM 664 C CA . ARG A 1 82 ? 1.872 -10.164 -8.344 1.00 58.62 82 ARG A CA 1
ATOM 665 C C . ARG A 1 82 ? 1.940 -8.660 -8.615 1.00 58.62 82 ARG A C 1
ATOM 667 O O . ARG A 1 82 ? 1.027 -8.092 -9.204 1.00 58.62 82 ARG A O 1
ATOM 674 N N . TRP A 1 83 ? 3.069 -8.053 -8.247 1.00 61.38 83 TRP A N 1
ATOM 675 C CA . TRP A 1 83 ? 3.403 -6.644 -8.511 1.00 61.38 83 TRP A CA 1
ATOM 676 C C . TRP A 1 83 ? 3.763 -6.377 -9.988 1.00 61.38 83 TRP A C 1
ATOM 678 O O . TRP A 1 83 ? 3.823 -5.226 -10.401 1.00 61.38 83 TRP A O 1
ATOM 688 N N . ASP A 1 84 ? 3.953 -7.437 -10.783 1.00 54.81 84 ASP A N 1
ATOM 689 C CA . ASP A 1 84 ? 4.548 -7.480 -12.131 1.00 54.81 84 ASP A CA 1
ATOM 690 C C . ASP A 1 84 ? 3.867 -6.612 -13.219 1.00 54.81 84 ASP A C 1
ATOM 692 O O . ASP A 1 84 ? 4.302 -6.620 -14.366 1.00 54.81 84 ASP A O 1
ATOM 696 N N . THR A 1 85 ? 2.807 -5.861 -12.909 1.00 55.62 85 THR A N 1
ATOM 697 C CA . THR A 1 85 ? 2.079 -5.006 -13.868 1.00 55.62 85 THR A CA 1
ATOM 698 C C . THR A 1 85 ? 2.305 -3.507 -13.685 1.00 55.62 85 THR A C 1
ATOM 700 O O . THR A 1 85 ? 1.706 -2.713 -14.417 1.00 55.62 85 THR A O 1
ATOM 703 N N . PHE A 1 86 ? 3.177 -3.087 -12.765 1.00 61.16 86 PHE A N 1
ATOM 704 C CA . PHE A 1 86 ? 3.564 -1.681 -12.625 1.00 61.16 86 PHE A CA 1
ATOM 705 C C . PHE A 1 86 ? 4.600 -1.272 -13.696 1.00 61.16 86 PHE A C 1
ATOM 707 O O . PHE A 1 86 ? 5.749 -0.942 -13.418 1.00 61.16 86 PHE A O 1
ATOM 714 N N . ALA A 1 87 ? 4.186 -1.346 -14.963 1.00 61.28 87 ALA A N 1
ATOM 715 C CA . ALA A 1 87 ? 4.941 -0.874 -16.123 1.00 61.28 87 ALA A CA 1
ATOM 716 C C . ALA A 1 87 ? 4.890 0.669 -16.231 1.00 61.28 87 ALA A C 1
ATOM 718 O O . ALA A 1 87 ? 4.055 1.302 -15.581 1.00 61.28 87 ALA A O 1
ATOM 719 N N . PRO A 1 88 ? 5.726 1.319 -17.064 1.00 61.78 88 PRO A N 1
ATOM 720 C CA . PRO A 1 88 ? 5.562 2.742 -17.367 1.00 61.78 88 PRO A CA 1
ATOM 721 C C . PRO A 1 88 ? 4.140 3.063 -17.877 1.00 61.78 88 PRO A C 1
ATOM 723 O O . PRO A 1 88 ? 3.644 2.399 -18.786 1.00 61.78 88 PRO A O 1
ATOM 726 N N . ASN A 1 89 ? 3.485 4.079 -17.296 1.00 62.75 89 ASN A N 1
ATOM 727 C CA . ASN A 1 89 ? 2.049 4.396 -17.452 1.00 62.75 89 ASN A CA 1
ATOM 728 C C . ASN A 1 89 ? 1.086 3.326 -16.907 1.00 62.75 89 ASN A C 1
ATOM 730 O O . ASN A 1 89 ? -0.095 3.291 -17.259 1.00 62.75 89 ASN A O 1
ATOM 734 N N . GLY A 1 90 ? 1.596 2.441 -16.055 1.00 70.25 90 GLY A N 1
ATOM 735 C CA . GLY A 1 90 ? 0.843 1.421 -15.355 1.00 70.25 90 GLY A CA 1
ATOM 736 C C . GLY A 1 90 ? 0.053 1.996 -14.186 1.00 70.25 90 GLY A C 1
ATOM 737 O O . GLY A 1 90 ? 0.414 2.999 -13.563 1.00 70.25 90 GLY A O 1
ATOM 738 N N . LYS A 1 91 ? -1.046 1.313 -13.891 1.00 80.50 91 LYS A N 1
ATOM 739 C CA . LYS A 1 91 ? -1.910 1.565 -12.747 1.00 80.50 91 LYS A CA 1
ATOM 740 C C . LYS A 1 91 ? -2.059 0.260 -11.986 1.00 80.50 91 LYS A C 1
ATOM 742 O O . LYS A 1 91 ? -2.317 -0.775 -12.599 1.00 80.50 91 LYS A O 1
ATOM 747 N N . ILE A 1 92 ? -1.927 0.321 -10.668 1.00 84.12 92 ILE A N 1
ATOM 748 C CA . ILE A 1 92 ? -2.148 -0.823 -9.787 1.00 84.12 92 ILE A CA 1
ATOM 749 C C . ILE A 1 92 ? -3.114 -0.441 -8.673 1.00 84.12 92 ILE A C 1
ATOM 751 O O . ILE A 1 92 ? -3.041 0.653 -8.109 1.00 84.12 92 ILE A O 1
ATOM 755 N N . THR A 1 93 ? -4.036 -1.348 -8.375 1.00 88.00 93 THR A N 1
ATOM 756 C CA . THR A 1 93 ? -4.948 -1.212 -7.244 1.00 88.00 93 THR A CA 1
ATOM 757 C C . THR A 1 93 ? -4.288 -1.779 -5.995 1.00 88.00 93 THR A C 1
ATOM 759 O O . THR A 1 93 ? -3.783 -2.906 -5.988 1.00 88.00 93 THR A O 1
ATOM 762 N N . LEU A 1 94 ? -4.303 -0.982 -4.931 1.00 90.56 94 LEU A N 1
ATOM 763 C CA . LEU A 1 94 ? -3.828 -1.364 -3.611 1.00 90.56 94 LEU A CA 1
ATOM 764 C C . LEU A 1 94 ? -5.006 -1.349 -2.634 1.00 90.56 94 LEU A C 1
ATOM 766 O O . LEU A 1 94 ? -5.947 -0.567 -2.763 1.00 90.56 94 LEU A O 1
ATOM 770 N N . ASN A 1 95 ? -4.931 -2.216 -1.639 1.00 91.88 95 ASN A N 1
ATOM 771 C CA . ASN A 1 95 ? -5.869 -2.325 -0.540 1.00 91.88 95 ASN A CA 1
ATOM 772 C C . ASN A 1 95 ? -5.164 -1.843 0.728 1.00 91.88 95 ASN A C 1
ATOM 774 O O . ASN A 1 95 ? -4.179 -2.453 1.144 1.00 91.88 95 ASN A O 1
ATOM 778 N N . VAL A 1 96 ? -5.669 -0.777 1.344 1.00 94.31 96 VAL A N 1
ATOM 779 C CA . VAL A 1 96 ? -5.301 -0.386 2.707 1.00 94.31 96 VAL A CA 1
ATOM 780 C C . VAL A 1 96 ? -6.204 -1.165 3.656 1.00 94.31 96 VAL A C 1
ATOM 782 O O . VAL A 1 96 ? -7.412 -0.937 3.718 1.00 94.31 96 VAL A O 1
ATOM 785 N N . ILE A 1 97 ? -5.621 -2.124 4.358 1.00 94.38 97 ILE A N 1
ATOM 786 C CA . ILE A 1 97 ? -6.315 -3.080 5.212 1.00 94.38 97 ILE A CA 1
ATOM 787 C C . ILE A 1 97 ? -6.123 -2.653 6.664 1.00 94.38 97 ILE A C 1
ATOM 789 O O . ILE A 1 97 ? -5.000 -2.593 7.164 1.00 94.38 97 ILE A O 1
ATOM 793 N N . PHE A 1 98 ? -7.229 -2.376 7.342 1.00 94.19 98 PHE A N 1
ATOM 794 C CA . PHE A 1 98 ? -7.288 -2.057 8.760 1.00 94.19 98 PHE A CA 1
ATOM 795 C C . PHE A 1 98 ? -7.726 -3.301 9.523 1.00 94.19 98 PHE A C 1
ATOM 797 O O . PHE A 1 98 ? -8.859 -3.766 9.373 1.00 94.19 98 PHE A O 1
ATOM 804 N N . HIS A 1 99 ? -6.838 -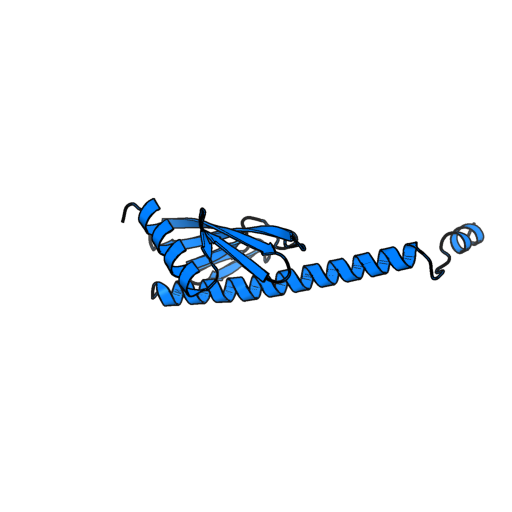3.824 10.360 1.00 93.06 99 HIS A N 1
ATOM 805 C CA . HIS A 1 99 ? -7.119 -4.955 11.232 1.00 93.06 99 HIS A CA 1
ATOM 806 C C . HIS A 1 99 ? -7.560 -4.450 12.608 1.00 93.06 99 HIS A C 1
ATOM 808 O O . HIS A 1 99 ? -6.737 -4.035 13.426 1.00 93.06 99 HIS A O 1
ATOM 814 N N . PHE A 1 100 ? -8.866 -4.494 12.866 1.00 87.00 100 PHE A N 1
ATOM 815 C CA . PHE A 1 100 ? -9.437 -4.265 14.190 1.00 87.00 100 PHE A CA 1
ATOM 816 C C . PHE A 1 100 ? -9.579 -5.592 14.943 1.00 87.00 100 PHE A C 1
ATOM 818 O O . PHE A 1 100 ? -9.587 -6.666 14.344 1.00 87.00 100 PHE A O 1
ATOM 825 N N . ASP A 1 101 ? -9.764 -5.527 16.262 1.00 84.62 101 ASP A N 1
ATOM 826 C CA . ASP A 1 101 ? -9.880 -6.724 17.109 1.00 84.62 101 ASP A CA 1
ATOM 827 C C . ASP A 1 101 ? -11.017 -7.673 16.682 1.00 84.62 101 ASP A C 1
ATOM 829 O O . ASP A 1 101 ? -10.941 -8.881 16.910 1.00 84.62 101 ASP A O 1
ATOM 833 N N . SER A 1 102 ? -12.081 -7.137 16.077 1.00 83.50 102 SER A N 1
ATOM 834 C CA . SER A 1 102 ? -13.299 -7.877 15.728 1.00 83.50 102 SER A CA 1
ATOM 835 C C . SER A 1 102 ? -13.636 -7.900 14.236 1.00 83.50 102 SER A C 1
ATOM 837 O O . SER A 1 102 ? -14.577 -8.596 13.849 1.00 83.50 102 SER A O 1
ATOM 839 N N . ALA A 1 103 ? -12.920 -7.147 13.400 1.00 85.50 103 ALA A N 1
ATOM 840 C CA . ALA A 1 103 ? -13.253 -6.980 11.989 1.00 85.50 103 ALA A CA 1
ATOM 841 C C . ALA A 1 103 ? -12.055 -6.494 11.167 1.00 85.50 103 ALA A C 1
ATOM 843 O O . ALA A 1 103 ? -11.122 -5.891 11.692 1.00 85.50 103 ALA A O 1
ATOM 844 N N . GLU A 1 104 ? -12.135 -6.696 9.855 1.00 90.12 104 GLU A N 1
ATOM 845 C CA . GLU A 1 104 ? -11.243 -6.063 8.888 1.00 90.12 104 GLU A CA 1
ATOM 846 C C . GLU A 1 104 ? -12.026 -5.036 8.072 1.00 90.12 104 GLU A C 1
ATOM 848 O O . GLU A 1 104 ? -13.149 -5.304 7.633 1.00 90.12 104 GLU A O 1
ATOM 853 N N . TYR A 1 105 ? -11.430 -3.865 7.870 1.00 90.88 105 TYR A N 1
ATOM 854 C CA . TYR A 1 105 ? -11.912 -2.870 6.917 1.00 90.88 105 TYR A CA 1
ATOM 855 C C . TYR A 1 105 ? -10.886 -2.715 5.799 1.00 90.88 105 TYR A C 1
ATOM 857 O O . TYR A 1 105 ? -9.685 -2.705 6.057 1.00 90.88 105 TYR A O 1
ATOM 865 N N . ILE A 1 106 ? -11.356 -2.603 4.559 1.00 92.31 106 ILE A N 1
ATOM 866 C CA . ILE A 1 106 ? -10.493 -2.505 3.383 1.00 92.31 106 ILE A CA 1
ATOM 867 C C . ILE A 1 106 ? -10.877 -1.256 2.600 1.00 92.31 106 ILE A C 1
ATOM 869 O O . ILE A 1 106 ? -11.989 -1.177 2.078 1.00 92.31 106 ILE A O 1
ATOM 873 N N . GLU A 1 107 ? -9.935 -0.324 2.484 1.00 92.94 107 GLU A N 1
ATOM 874 C CA . GLU A 1 107 ? -10.033 0.833 1.596 1.00 92.94 107 GLU A CA 1
ATOM 875 C C . GLU A 1 107 ? -9.260 0.567 0.305 1.00 92.94 107 GLU A C 1
ATOM 877 O O . GLU A 1 107 ? -8.118 0.104 0.345 1.00 92.94 107 GLU A O 1
ATOM 882 N N . ARG A 1 108 ? -9.860 0.875 -0.848 1.00 92.00 108 ARG A N 1
ATOM 883 C CA . ARG A 1 108 ? -9.205 0.688 -2.148 1.00 92.00 108 ARG A CA 1
ATOM 884 C C . ARG A 1 108 ? -8.607 1.998 -2.627 1.00 92.00 108 ARG A C 1
ATOM 886 O O . ARG A 1 108 ? -9.312 2.987 -2.799 1.00 92.00 108 ARG A O 1
ATOM 893 N N . ILE A 1 109 ? -7.316 1.962 -2.920 1.00 91.25 109 ILE A N 1
ATOM 894 C CA . ILE A 1 109 ? -6.564 3.085 -3.475 1.00 91.25 109 ILE A CA 1
ATOM 895 C C . ILE A 1 109 ? -5.895 2.655 -4.780 1.00 91.25 109 ILE A C 1
ATOM 897 O O . ILE A 1 109 ? -5.813 1.468 -5.109 1.00 91.25 109 ILE A O 1
ATOM 901 N N . GLU A 1 110 ? -5.386 3.619 -5.531 1.00 91.00 110 GLU A N 1
ATOM 902 C CA . GLU A 1 110 ? -4.704 3.358 -6.794 1.00 91.00 110 GLU A CA 1
ATOM 903 C C . GLU A 1 110 ? -3.330 4.016 -6.780 1.00 91.00 110 GLU A C 1
ATOM 905 O O . GLU A 1 110 ? -3.205 5.186 -6.428 1.00 91.00 110 GLU A O 1
ATOM 910 N N . ALA A 1 111 ? -2.299 3.278 -7.180 1.00 87.69 111 ALA A N 1
ATOM 911 C CA . ALA A 1 111 ? -1.000 3.852 -7.496 1.00 87.69 111 ALA A CA 1
ATOM 912 C C . ALA A 1 111 ? -0.870 3.960 -9.018 1.00 87.69 111 ALA A C 1
ATOM 914 O O . ALA A 1 111 ? -1.114 2.995 -9.748 1.00 87.69 111 ALA A O 1
ATOM 915 N N . ILE A 1 112 ? -0.504 5.146 -9.495 1.00 85.25 112 ILE A N 1
ATOM 916 C CA . ILE A 1 112 ? -0.368 5.470 -10.916 1.00 85.25 112 ILE A CA 1
ATOM 917 C C . ILE A 1 112 ? 1.056 5.959 -11.151 1.00 85.25 112 ILE A C 1
ATOM 919 O O . ILE A 1 112 ? 1.480 6.938 -10.536 1.00 85.25 112 ILE A O 1
ATOM 923 N N . TYR A 1 113 ? 1.784 5.311 -12.058 1.00 75.75 113 TYR A N 1
ATOM 924 C CA . TYR A 1 113 ? 3.074 5.821 -12.511 1.00 75.75 113 TYR A CA 1
ATOM 925 C C . TYR A 1 113 ? 2.875 6.735 -13.719 1.00 75.75 113 TYR A C 1
ATOM 927 O O . TYR A 1 113 ? 2.475 6.270 -14.785 1.00 75.75 113 TYR A O 1
ATOM 935 N N . SER A 1 114 ? 3.171 8.025 -13.578 1.00 69.62 114 SER A N 1
ATOM 936 C CA . SER A 1 114 ? 3.089 8.995 -14.674 1.00 69.62 114 SER A CA 1
ATOM 937 C C . SER A 1 114 ? 4.384 9.784 -14.788 1.00 69.62 114 SER A C 1
ATOM 939 O O . SER A 1 114 ? 4.830 10.367 -13.802 1.00 69.62 114 SER A O 1
ATOM 941 N N . GLU A 1 115 ? 4.956 9.832 -15.993 1.00 61.03 115 GLU A N 1
ATOM 942 C CA . GLU A 1 115 ? 6.018 10.766 -16.417 1.00 61.03 115 GLU A CA 1
ATOM 943 C C . GLU A 1 115 ? 7.315 10.815 -15.578 1.00 61.03 115 GLU A C 1
ATOM 945 O O . GLU A 1 115 ? 8.193 11.597 -15.924 1.00 61.03 115 GLU A O 1
ATOM 950 N N . SER A 1 116 ? 7.448 10.014 -14.510 1.00 68.12 116 SER A N 1
ATOM 951 C CA . SER A 1 116 ? 8.601 9.798 -13.598 1.00 68.12 116 SER A CA 1
ATOM 952 C C . SER A 1 116 ? 8.200 9.692 -12.118 1.00 68.12 116 SER A C 1
ATOM 954 O O . SER A 1 116 ? 9.051 9.368 -11.290 1.00 68.12 116 SER A O 1
ATOM 956 N N . ALA A 1 117 ? 6.932 9.925 -11.769 1.00 72.94 117 ALA A N 1
ATOM 957 C CA . ALA A 1 117 ? 6.451 9.918 -10.389 1.00 72.94 117 ALA A CA 1
ATOM 958 C C . ALA A 1 117 ? 5.364 8.861 -10.155 1.00 72.94 117 ALA A C 1
ATOM 960 O O . ALA A 1 117 ? 4.559 8.564 -11.041 1.00 72.94 117 ALA A O 1
ATOM 961 N N . ILE A 1 118 ? 5.331 8.322 -8.934 1.00 80.75 118 ILE A N 1
ATOM 962 C CA . ILE A 1 118 ? 4.217 7.514 -8.433 1.00 80.75 118 ILE A CA 1
ATOM 963 C C . ILE A 1 118 ? 3.241 8.460 -7.742 1.00 80.75 118 ILE A C 1
ATOM 965 O O . ILE A 1 118 ? 3.591 9.105 -6.757 1.00 80.75 118 ILE A O 1
ATOM 969 N N . ASN A 1 119 ? 2.018 8.519 -8.252 1.00 84.62 119 ASN A N 1
ATOM 970 C CA . ASN A 1 119 ? 0.916 9.254 -7.651 1.00 84.62 119 ASN A CA 1
ATOM 971 C C . ASN A 1 119 ? -0.045 8.274 -6.985 1.00 84.62 119 ASN A C 1
ATOM 973 O O . ASN A 1 119 ? -0.355 7.228 -7.560 1.00 84.62 119 ASN A O 1
ATOM 977 N N . ILE A 1 120 ? -0.536 8.624 -5.798 1.00 89.94 120 ILE A N 1
ATOM 978 C CA . ILE A 1 120 ? -1.563 7.844 -5.105 1.00 89.94 120 ILE A CA 1
ATOM 979 C C . ILE A 1 120 ? -2.907 8.525 -5.289 1.00 89.94 120 ILE A C 1
ATOM 981 O O . ILE A 1 120 ? -3.024 9.734 -5.114 1.00 89.94 120 ILE A O 1
ATOM 985 N N . VAL A 1 121 ? -3.923 7.744 -5.630 1.00 90.06 121 VAL A N 1
ATOM 986 C CA . VAL A 1 121 ? -5.302 8.200 -5.751 1.00 90.06 121 VAL A CA 1
ATOM 987 C C . VAL A 1 121 ? -6.151 7.499 -4.700 1.00 90.06 121 VAL A C 1
ATOM 989 O O . VAL A 1 121 ? -6.204 6.269 -4.652 1.00 90.06 121 VAL A O 1
ATOM 992 N N . VAL A 1 122 ? -6.835 8.291 -3.877 1.00 91.19 122 VAL A N 1
ATOM 993 C CA . VAL A 1 122 ? -7.814 7.836 -2.884 1.00 91.19 122 VAL A CA 1
ATOM 994 C C . VAL A 1 122 ? -9.190 8.326 -3.333 1.00 91.19 122 VAL A C 1
ATOM 996 O O . VAL A 1 122 ? -9.468 9.528 -3.370 1.00 91.19 122 VAL A O 1
ATOM 999 N N . GLY A 1 123 ? -10.054 7.406 -3.765 1.00 86.94 123 GLY A N 1
ATOM 1000 C CA . GLY A 1 123 ? -11.339 7.751 -4.376 1.00 86.94 123 GLY A CA 1
ATOM 1001 C C . GLY A 1 123 ? -11.180 8.595 -5.650 1.00 86.94 123 GLY A C 1
ATOM 1002 O O . GLY A 1 123 ? -10.912 8.065 -6.724 1.00 86.94 123 GLY A O 1
ATOM 1003 N N . LYS A 1 124 ? -11.389 9.914 -5.545 1.00 86.94 124 LYS A N 1
ATOM 1004 C CA . LYS A 1 124 ? -11.229 10.880 -6.656 1.00 86.94 124 LYS A CA 1
ATOM 1005 C C . LYS A 1 124 ? -10.070 11.860 -6.449 1.00 86.94 124 LYS A C 1
ATOM 1007 O O . LYS A 1 124 ? -9.881 12.746 -7.281 1.00 86.94 124 LYS A O 1
ATOM 1012 N N . TYR A 1 125 ? -9.347 11.742 -5.340 1.00 88.94 125 TYR A N 1
ATOM 1013 C CA . TYR A 1 125 ? -8.321 12.692 -4.936 1.00 88.94 125 TYR A CA 1
ATOM 1014 C C . TYR A 1 125 ? -6.939 12.120 -5.218 1.00 88.94 125 TYR A C 1
ATOM 1016 O O . TYR A 1 125 ? -6.609 11.038 -4.743 1.00 88.94 125 TYR A O 1
ATOM 1024 N N . THR A 1 126 ? -6.138 12.854 -5.988 1.00 90.81 126 THR A N 1
ATOM 1025 C CA . THR A 1 126 ? -4.718 12.552 -6.180 1.00 90.81 126 THR A CA 1
ATOM 1026 C C . THR A 1 126 ? -3.928 13.188 -5.045 1.00 90.81 126 THR A C 1
ATOM 1028 O O . THR A 1 126 ? -3.916 14.411 -4.915 1.00 90.81 126 THR A O 1
ATOM 1031 N N . CYS A 1 127 ? -3.269 12.365 -4.241 1.00 88.50 127 CYS A N 1
ATOM 1032 C CA . CYS A 1 127 ? -2.414 12.790 -3.144 1.00 88.50 127 CYS A CA 1
ATOM 1033 C C . CYS A 1 127 ? -1.009 13.083 -3.677 1.00 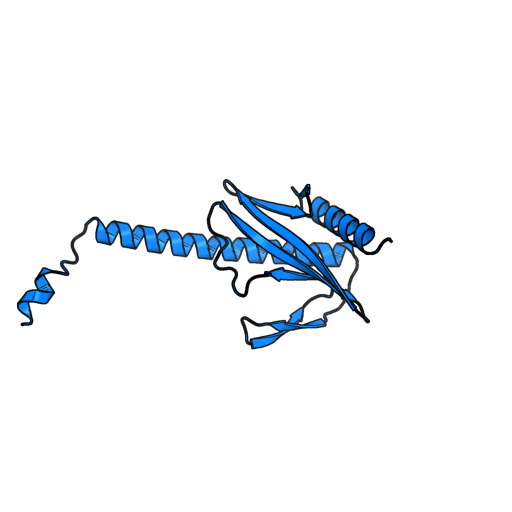88.50 127 CYS A C 1
ATOM 1035 O O . CYS A 1 127 ? -0.402 12.246 -4.351 1.00 88.50 127 CYS A O 1
ATOM 1037 N N . THR A 1 128 ? -0.486 14.260 -3.349 1.00 82.25 128 THR A N 1
ATOM 1038 C CA . THR A 1 128 ? 0.849 14.720 -3.765 1.00 82.25 128 THR A CA 1
ATOM 1039 C C . THR A 1 128 ? 1.889 14.604 -2.651 1.00 82.25 128 THR A C 1
ATOM 1041 O O . THR A 1 128 ? 3.084 14.779 -2.890 1.00 82.25 128 THR A O 1
ATOM 1044 N N . SER A 1 129 ? 1.455 14.264 -1.434 1.00 86.06 129 SER A N 1
ATOM 1045 C CA . SER A 1 129 ? 2.320 14.001 -0.285 1.00 86.06 129 SER A CA 1
ATOM 1046 C C . SER A 1 129 ? 1.806 12.840 0.572 1.00 86.06 129 SER A C 1
ATOM 1048 O O . SER A 1 129 ? 0.639 12.451 0.496 1.00 86.06 129 SER A O 1
ATOM 1050 N N . ILE A 1 130 ? 2.688 12.299 1.420 1.00 88.81 130 ILE A N 1
ATOM 1051 C CA . ILE A 1 130 ? 2.342 11.259 2.404 1.00 88.81 130 ILE A CA 1
ATOM 1052 C C . ILE A 1 130 ? 1.309 11.779 3.414 1.00 88.81 130 ILE A C 1
ATOM 1054 O O . ILE A 1 130 ? 0.409 11.046 3.812 1.00 88.81 130 ILE A O 1
ATOM 1058 N N . GLU A 1 131 ? 1.417 13.045 3.816 1.00 90.81 131 GLU A N 1
ATOM 1059 C CA . GLU A 1 131 ? 0.483 13.659 4.758 1.00 90.81 131 GLU A CA 1
ATOM 1060 C C . GLU A 1 131 ? -0.925 13.781 4.154 1.00 90.81 131 GLU A C 1
ATOM 1062 O O . GLU A 1 131 ? -1.895 13.346 4.773 1.00 90.81 131 GLU A O 1
ATOM 1067 N N . GLU A 1 132 ? -1.037 14.284 2.918 1.00 92.12 132 GLU A N 1
ATOM 1068 C CA . GLU A 1 132 ? -2.312 14.326 2.184 1.00 92.12 132 GLU A CA 1
ATOM 1069 C C . GLU A 1 132 ? -2.928 12.935 2.036 1.00 92.12 132 GLU A C 1
ATOM 1071 O O . GLU A 1 132 ? -4.131 12.764 2.221 1.00 92.12 132 GLU A O 1
ATOM 1076 N N . PHE A 1 133 ? -2.099 11.932 1.741 1.00 93.19 133 PHE A N 1
ATOM 1077 C CA . PHE A 1 133 ? -2.540 10.547 1.663 1.00 93.19 133 PHE A CA 1
ATOM 1078 C C . PHE A 1 133 ? -3.165 10.061 2.976 1.00 93.19 133 PHE A C 1
ATOM 1080 O O . PHE A 1 133 ? -4.268 9.514 2.953 1.00 93.19 133 PHE A O 1
ATOM 1087 N N . CYS A 1 134 ? -2.510 10.290 4.118 1.00 93.44 134 CYS A N 1
ATOM 1088 C CA . CYS A 1 134 ? -3.048 9.885 5.417 1.00 93.44 134 CYS A CA 1
ATOM 1089 C C . CYS A 1 134 ? -4.411 10.533 5.708 1.00 93.44 134 CYS A C 1
ATOM 1091 O O . CYS A 1 134 ? -5.334 9.834 6.134 1.00 93.44 134 CYS A O 1
ATOM 1093 N N . TYR A 1 135 ? -4.565 11.834 5.434 1.00 94.88 135 TYR A N 1
ATOM 1094 C CA . TYR A 1 135 ? -5.833 12.540 5.646 1.00 94.88 135 TYR A CA 1
ATOM 1095 C C . TYR A 1 135 ? -6.954 12.056 4.719 1.00 94.88 135 TYR A C 1
ATOM 1097 O O . TYR A 1 135 ? -8.083 11.872 5.176 1.00 94.88 135 TYR A O 1
ATOM 1105 N N . GLU A 1 136 ? -6.672 11.824 3.434 1.00 94.69 136 GLU A N 1
ATOM 1106 C CA . GLU A 1 136 ? -7.698 11.340 2.500 1.00 94.69 136 GLU A CA 1
ATOM 1107 C C . GLU A 1 136 ? -8.119 9.897 2.812 1.00 94.69 136 GLU A C 1
ATOM 1109 O O . GLU A 1 136 ? -9.308 9.580 2.739 1.00 94.69 136 GLU A O 1
ATOM 1114 N N . VAL A 1 137 ? -7.187 9.038 3.244 1.00 93.56 137 VAL A N 1
ATOM 1115 C CA . VAL A 1 137 ? -7.527 7.698 3.750 1.00 93.56 137 VAL A CA 1
ATOM 1116 C C . VAL A 1 137 ? -8.399 7.799 5.003 1.00 93.56 137 VAL A C 1
A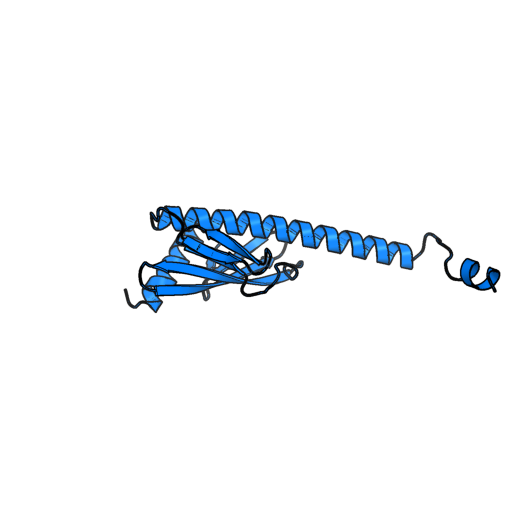TOM 1118 O O . VAL A 1 137 ? -9.403 7.099 5.104 1.00 93.56 137 VAL A O 1
ATOM 1121 N N . GLU A 1 138 ? -8.064 8.677 5.950 1.00 94.06 138 GLU A N 1
ATOM 1122 C CA . GLU A 1 138 ? -8.876 8.891 7.154 1.00 94.06 138 GLU A CA 1
ATOM 1123 C C . GLU A 1 138 ? -10.292 9.346 6.845 1.00 94.06 138 GLU A C 1
ATOM 1125 O O . GLU A 1 138 ? -11.255 8.799 7.389 1.00 94.06 138 GLU A O 1
ATOM 1130 N N . LYS A 1 139 ? -10.430 10.305 5.940 1.00 92.31 139 LYS A N 1
ATOM 1131 C CA . LYS A 1 139 ? -11.730 10.775 5.483 1.00 92.31 139 LYS A CA 1
ATOM 1132 C C . LYS A 1 139 ? -12.540 9.649 4.837 1.00 92.31 139 LYS A C 1
ATOM 1134 O O . LYS A 1 139 ? -13.690 9.453 5.217 1.00 92.31 139 LYS A O 1
ATOM 1139 N N . ALA A 1 140 ? -11.935 8.870 3.937 1.00 90.31 140 ALA A N 1
ATOM 1140 C CA . ALA A 1 140 ? -12.602 7.744 3.277 1.00 90.31 140 ALA A CA 1
ATOM 1141 C C . ALA A 1 140 ? -13.075 6.667 4.273 1.00 90.31 140 ALA A C 1
ATOM 1143 O O . ALA A 1 140 ? -14.206 6.181 4.179 1.00 90.31 140 ALA A O 1
ATOM 1144 N N . VAL A 1 141 ? -12.242 6.341 5.267 1.00 87.62 141 VAL A N 1
ATOM 1145 C CA . VAL A 1 141 ? -12.576 5.386 6.336 1.00 87.62 141 VAL A CA 1
ATOM 1146 C C . VAL A 1 141 ? -13.727 5.913 7.200 1.00 87.62 141 VAL A C 1
ATOM 1148 O O . VAL A 1 141 ? -14.692 5.183 7.438 1.00 87.62 141 VAL A O 1
ATOM 1151 N N . LYS A 1 142 ? -13.662 7.173 7.654 1.00 88.75 142 LYS A N 1
ATOM 1152 C CA . LYS A 1 142 ? -14.719 7.796 8.473 1.00 88.75 142 LYS A CA 1
ATOM 1153 C C . LYS A 1 142 ? -16.053 7.850 7.731 1.00 88.75 142 LYS A C 1
ATOM 1155 O O . LYS A 1 142 ? -17.063 7.397 8.271 1.00 88.75 142 LYS A O 1
ATOM 1160 N N . ASP A 1 143 ? -16.039 8.292 6.474 1.00 86.94 143 ASP A N 1
ATOM 1161 C CA . ASP A 1 143 ? -17.230 8.373 5.624 1.00 86.94 143 ASP A CA 1
ATOM 1162 C C . ASP A 1 143 ? -17.887 6.993 5.439 1.00 86.94 143 ASP A C 1
ATOM 1164 O O . ASP A 1 143 ? -19.109 6.850 5.556 1.00 86.94 143 ASP A O 1
ATOM 1168 N N . SER A 1 144 ? -17.080 5.954 5.205 1.00 83.06 144 SER A N 1
ATOM 1169 C CA . SER A 1 144 ? -17.565 4.585 4.991 1.00 83.06 144 SER A CA 1
ATOM 1170 C C . SER A 1 144 ? -18.114 3.937 6.260 1.00 83.06 144 SER A C 1
ATOM 1172 O O . SER A 1 144 ? -19.110 3.208 6.208 1.00 83.06 144 SER A O 1
ATOM 1174 N N . LEU A 1 145 ? -17.503 4.225 7.410 1.00 78.88 145 LEU A N 1
ATOM 1175 C CA . LEU A 1 145 ? -17.949 3.730 8.713 1.00 78.88 145 LEU A CA 1
ATOM 1176 C C . LEU A 1 145 ? -19.053 4.597 9.344 1.00 78.88 145 LEU A C 1
ATOM 1178 O O . LEU A 1 145 ? -19.630 4.191 10.354 1.00 78.88 145 LEU A O 1
ATOM 1182 N N . ARG A 1 146 ? -19.394 5.743 8.732 1.00 76.31 146 ARG A N 1
ATOM 1183 C CA . ARG A 1 146 ? -20.318 6.763 9.266 1.00 76.31 146 ARG A CA 1
ATOM 1184 C C . ARG A 1 146 ? -19.909 7.266 10.660 1.00 76.31 146 ARG A C 1
ATOM 1186 O O . ARG A 1 146 ? -20.776 7.467 11.515 1.00 76.31 146 ARG A O 1
ATOM 1193 N N . LEU A 1 147 ? -18.603 7.411 10.880 1.00 57.09 147 LEU A N 1
ATOM 1194 C CA . LEU A 1 147 ? -17.996 7.990 12.085 1.00 57.09 147 LEU A CA 1
ATOM 1195 C C . LEU A 1 147 ? -17.833 9.502 11.921 1.00 57.09 147 LEU A C 1
ATOM 1197 O O . LEU A 1 147 ? -18.081 10.217 12.916 1.00 57.09 147 LEU A O 1
#